Protein AF-A0A8B4VUG5-F1 (afdb_monomer_lite)

Structure (mmCIF, N/CA/C/O backbone):
data_AF-A0A8B4VUG5-F1
#
_entry.id   AF-A0A8B4VUG5-F1
#
loop_
_atom_site.group_PDB
_atom_site.id
_atom_site.type_symbol
_atom_site.label_atom_id
_atom_site.label_alt_id
_atom_site.label_comp_id
_atom_site.label_asym_id
_atom_site.label_entity_id
_atom_site.label_seq_id
_atom_site.pdbx_PDB_ins_code
_atom_site.Cartn_x
_atom_site.Cartn_y
_atom_site.Cartn_z
_atom_site.occupancy
_atom_site.B_iso_or_equiv
_atom_site.auth_seq_id
_atom_site.auth_comp_id
_atom_site.auth_asym_id
_atom_site.auth_atom_id
_atom_site.pdbx_PDB_model_num
ATOM 1 N N . MET A 1 1 ? 22.320 -14.500 -12.663 1.00 46.62 1 MET A N 1
ATOM 2 C CA . MET A 1 1 ? 20.928 -14.787 -13.086 1.00 46.62 1 MET A CA 1
ATOM 3 C C . MET A 1 1 ? 19.885 -14.657 -11.966 1.00 46.62 1 MET A C 1
ATOM 5 O O . MET A 1 1 ? 18.716 -14.556 -12.298 1.00 46.62 1 MET A O 1
ATOM 9 N N . PHE A 1 2 ? 20.252 -14.578 -10.676 1.00 48.44 2 PHE A N 1
ATOM 10 C CA . PHE A 1 2 ? 19.271 -14.472 -9.577 1.00 48.44 2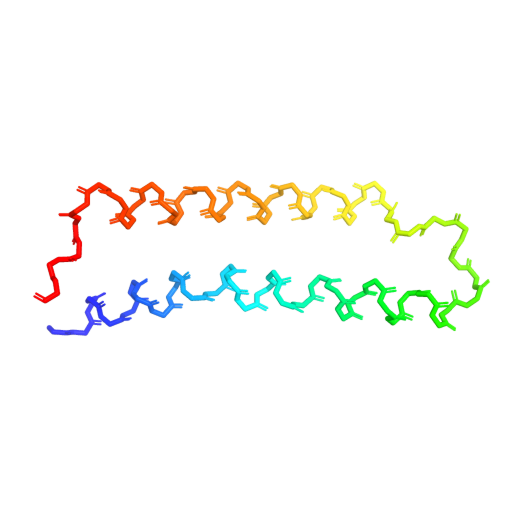 PHE A CA 1
ATOM 11 C C . PHE A 1 2 ? 18.756 -13.046 -9.278 1.00 48.44 2 PHE A C 1
ATOM 13 O O . PHE A 1 2 ? 17.594 -12.893 -8.920 1.00 48.44 2 PHE A O 1
ATOM 20 N N . TYR A 1 3 ? 19.544 -11.997 -9.547 1.00 52.44 3 TYR A N 1
ATOM 21 C CA . TYR A 1 3 ? 19.181 -10.610 -9.197 1.00 52.44 3 TYR A CA 1
ATOM 22 C C . TYR A 1 3 ? 17.958 -10.058 -9.961 1.00 52.44 3 TYR A C 1
ATOM 24 O O . TYR A 1 3 ? 17.141 -9.325 -9.416 1.00 52.44 3 TYR A O 1
ATOM 32 N N . ALA A 1 4 ? 17.777 -10.452 -11.228 1.00 55.94 4 ALA A N 1
ATOM 33 C CA . ALA A 1 4 ? 16.623 -10.033 -12.034 1.00 55.94 4 ALA A CA 1
ATOM 34 C C . ALA A 1 4 ? 15.306 -10.698 -11.588 1.00 55.94 4 ALA A C 1
ATOM 36 O O . ALA A 1 4 ? 14.226 -10.159 -11.827 1.00 55.94 4 ALA A O 1
ATOM 37 N N . SER A 1 5 ? 15.396 -11.862 -10.935 1.00 58.91 5 SER A N 1
ATOM 38 C CA . SER A 1 5 ? 14.243 -12.560 -10.364 1.00 58.91 5 SER A CA 1
ATOM 39 C C . SER A 1 5 ? 13.791 -11.869 -9.074 1.00 58.91 5 SER A C 1
ATOM 41 O O . SER A 1 5 ? 12.610 -11.576 -8.916 1.00 58.91 5 SER A O 1
ATOM 43 N N . GLU A 1 6 ? 14.731 -11.499 -8.197 1.00 65.12 6 GLU A N 1
ATOM 44 C CA . GLU A 1 6 ? 14.438 -10.828 -6.921 1.00 65.12 6 GLU A CA 1
ATOM 45 C C . GLU A 1 6 ? 13.742 -9.474 -7.100 1.00 65.12 6 GLU A C 1
ATOM 47 O O . GLU A 1 6 ? 12.751 -9.207 -6.424 1.00 65.12 6 GLU A O 1
ATOM 52 N N . ILE A 1 7 ? 14.188 -8.651 -8.057 1.00 68.88 7 ILE A N 1
ATOM 53 C CA . ILE A 1 7 ? 13.554 -7.353 -8.355 1.00 68.88 7 ILE A CA 1
ATOM 54 C C . ILE A 1 7 ? 12.114 -7.545 -8.865 1.00 68.88 7 ILE A C 1
ATOM 56 O O . ILE A 1 7 ? 11.226 -6.770 -8.511 1.00 68.88 7 ILE A O 1
ATOM 60 N N . LYS A 1 8 ? 11.853 -8.602 -9.652 1.00 68.06 8 LYS A N 1
ATOM 61 C CA . LYS A 1 8 ? 10.501 -8.955 -10.121 1.00 68.06 8 LYS A CA 1
ATOM 62 C C . LYS A 1 8 ? 9.576 -9.334 -8.964 1.00 68.06 8 LYS A C 1
ATOM 64 O O . LYS A 1 8 ? 8.443 -8.859 -8.920 1.00 68.06 8 LYS A O 1
ATOM 69 N N . TYR A 1 9 ? 10.056 -10.145 -8.021 1.00 72.44 9 TYR A N 1
ATOM 70 C CA . TYR A 1 9 ? 9.283 -10.486 -6.824 1.00 72.44 9 TYR A CA 1
ATOM 71 C C . TYR A 1 9 ? 9.051 -9.263 -5.936 1.00 72.44 9 TYR A C 1
ATOM 73 O O . TYR A 1 9 ? 7.929 -9.063 -5.479 1.00 72.44 9 TYR A O 1
ATOM 81 N N . LEU A 1 10 ? 10.059 -8.403 -5.757 1.00 76.31 10 LEU A N 1
ATOM 82 C CA . LEU A 1 10 ? 9.915 -7.154 -5.006 1.00 76.31 10 LEU A CA 1
ATOM 83 C C . LEU A 1 10 ? 8.864 -6.222 -5.623 1.00 76.31 10 LEU A C 1
ATOM 85 O O . LEU A 1 10 ? 8.072 -5.635 -4.893 1.00 76.31 10 LEU A O 1
ATOM 89 N N . ALA A 1 11 ? 8.815 -6.119 -6.953 1.00 76.06 11 ALA A N 1
ATOM 90 C CA . ALA A 1 11 ? 7.816 -5.318 -7.660 1.00 76.06 11 ALA A CA 1
ATOM 91 C C . ALA A 1 11 ? 6.380 -5.862 -7.507 1.00 76.06 11 ALA A C 1
ATOM 93 O O . ALA A 1 11 ? 5.424 -5.095 -7.582 1.00 76.06 11 ALA A O 1
ATOM 94 N N . MET A 1 12 ? 6.210 -7.166 -7.254 1.00 77.69 12 MET A N 1
ATOM 95 C CA . MET A 1 12 ? 4.904 -7.779 -6.969 1.00 77.69 12 MET A CA 1
ATOM 96 C C . MET A 1 12 ? 4.402 -7.523 -5.539 1.00 77.69 12 MET A C 1
ATOM 98 O O . MET A 1 12 ? 3.198 -7.603 -5.300 1.00 77.69 12 MET A O 1
ATOM 102 N N . VAL A 1 13 ? 5.290 -7.207 -4.591 1.00 82.12 13 VAL A N 1
ATOM 103 C CA . VAL A 1 13 ? 4.934 -6.965 -3.181 1.00 82.12 13 VAL A CA 1
ATOM 104 C C . VAL A 1 13 ? 3.911 -5.832 -3.001 1.00 82.12 13 VAL A C 1
ATOM 106 O O . VAL A 1 13 ? 2.892 -6.091 -2.358 1.00 82.12 13 VAL A O 1
ATOM 109 N N . PRO A 1 14 ? 4.105 -4.609 -3.543 1.00 80.06 14 PRO A N 1
ATOM 110 C CA . PRO A 1 14 ? 3.107 -3.546 -3.414 1.00 80.06 14 PRO A CA 1
ATOM 111 C C . PRO A 1 14 ? 1.767 -3.941 -4.031 1.00 80.06 14 PRO A C 1
ATOM 113 O O . PRO A 1 14 ? 0.742 -3.755 -3.393 1.00 80.06 14 PRO A O 1
ATOM 116 N N . VAL A 1 15 ? 1.767 -4.618 -5.184 1.00 77.50 15 VAL A N 1
ATOM 117 C CA . VAL A 1 15 ? 0.536 -5.094 -5.838 1.00 77.50 15 VAL A CA 1
ATOM 118 C C . VAL A 1 15 ? -0.244 -6.060 -4.938 1.00 77.50 15 VAL A C 1
ATOM 120 O O . VAL A 1 15 ? -1.459 -5.931 -4.779 1.00 77.50 15 VAL A O 1
ATOM 123 N N . LEU A 1 16 ? 0.448 -7.014 -4.307 1.00 81.38 16 LEU A N 1
ATOM 124 C CA . LEU A 1 16 ? -0.156 -7.953 -3.355 1.00 81.38 16 LEU A CA 1
ATOM 125 C C . LEU A 1 16 ? -0.665 -7.247 -2.093 1.00 81.38 16 LEU A C 1
ATOM 127 O O . LEU A 1 16 ? -1.735 -7.584 -1.587 1.00 81.38 16 LEU A O 1
ATOM 131 N N . LEU A 1 17 ? 0.065 -6.249 -1.595 1.00 82.06 17 LEU A N 1
ATOM 132 C CA . LEU A 1 17 ? -0.377 -5.443 -0.459 1.00 82.06 17 LEU A CA 1
ATOM 133 C 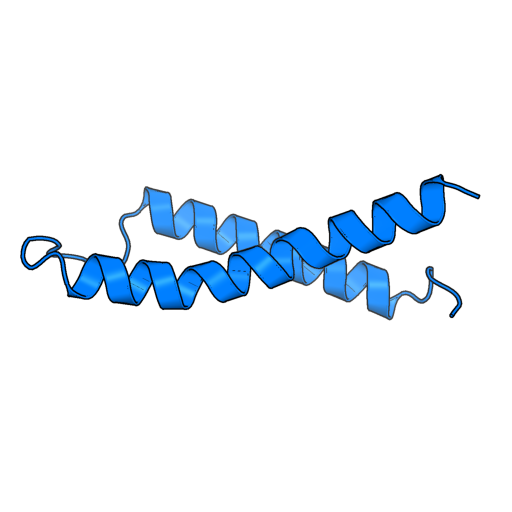C . LEU A 1 17 ? -1.590 -4.571 -0.809 1.00 82.06 17 LEU A C 1
ATOM 135 O O . LEU A 1 17 ? -2.487 -4.433 0.022 1.00 82.06 17 LEU A O 1
ATOM 139 N N . THR A 1 18 ? -1.680 -4.062 -2.038 1.00 82.25 18 THR A N 1
ATOM 140 C CA . THR A 1 18 ? -2.837 -3.308 -2.542 1.00 82.25 18 THR A CA 1
ATOM 141 C C . THR A 1 18 ? -4.086 -4.184 -2.587 1.00 82.25 18 THR A C 1
ATOM 143 O O . THR A 1 18 ? -5.164 -3.721 -2.220 1.00 82.25 18 THR A O 1
ATOM 146 N N . LEU A 1 19 ? -3.959 -5.479 -2.905 1.00 82.38 19 LEU A N 1
ATOM 147 C CA . LEU A 1 19 ? -5.052 -6.457 -2.757 1.00 82.38 19 LEU A CA 1
ATOM 148 C C . LEU A 1 19 ? -5.432 -6.714 -1.288 1.00 82.38 19 LEU A C 1
ATOM 150 O O . LEU A 1 19 ? -6.580 -7.050 -0.989 1.00 82.38 19 LEU A O 1
ATOM 154 N N . GLY A 1 20 ? -4.493 -6.516 -0.362 1.00 82.12 20 GLY A N 1
ATOM 155 C CA . GLY A 1 20 ? -4.742 -6.538 1.077 1.00 82.12 20 GLY A CA 1
ATOM 156 C C . GLY A 1 20 ? -5.582 -5.355 1.571 1.00 82.12 20 GLY A C 1
ATOM 157 O O . GLY A 1 20 ? -6.269 -5.493 2.582 1.00 82.12 20 GLY A O 1
ATOM 158 N N . VAL A 1 21 ? -5.605 -4.220 0.859 1.00 82.19 21 VAL A N 1
ATOM 159 C CA . VAL A 1 21 ? -6.347 -3.014 1.276 1.00 82.19 21 VAL A CA 1
ATOM 160 C C . VAL A 1 21 ? -7.873 -3.229 1.282 1.00 82.19 21 VAL A C 1
ATOM 162 O O . VAL A 1 21 ? -8.496 -2.944 2.307 1.00 82.19 21 VAL A O 1
ATOM 165 N N . PRO A 1 22 ? -8.517 -3.778 0.230 1.00 81.88 22 PRO A N 1
ATOM 166 C CA . PRO A 1 22 ? -9.937 -4.134 0.274 1.00 81.88 22 PRO A CA 1
ATOM 167 C C . PRO A 1 22 ? -10.277 -5.125 1.391 1.00 81.88 22 PRO A C 1
ATOM 169 O O . PRO A 1 22 ? -11.300 -4.976 2.062 1.00 81.88 22 PRO A O 1
ATOM 172 N N . LEU A 1 23 ? -9.410 -6.121 1.611 1.00 81.88 23 LEU A N 1
ATOM 173 C CA . LEU A 1 23 ? -9.589 -7.121 2.663 1.00 81.88 23 LEU A CA 1
ATOM 174 C C . LEU A 1 23 ? -9.509 -6.480 4.055 1.00 81.88 23 LEU A C 1
ATOM 176 O O . LEU A 1 23 ? -10.320 -6.790 4.926 1.00 81.88 23 LEU A O 1
ATOM 180 N N . PHE A 1 24 ? -8.580 -5.542 4.239 1.00 82.06 24 PHE A N 1
ATOM 181 C CA . PHE A 1 24 ? -8.431 -4.753 5.455 1.00 82.06 24 PHE A CA 1
ATOM 182 C C . PHE A 1 24 ? -9.679 -3.903 5.736 1.00 82.06 24 PHE A C 1
ATOM 184 O O . PHE A 1 24 ? -10.213 -3.948 6.844 1.00 82.06 24 PHE A O 1
ATOM 191 N N . ILE A 1 25 ? -10.207 -3.206 4.722 1.00 81.12 25 ILE A N 1
ATOM 192 C CA . ILE A 1 25 ? -11.448 -2.419 4.836 1.00 81.12 25 ILE A CA 1
ATOM 193 C C . ILE A 1 25 ? -12.636 -3.323 5.197 1.00 81.12 25 ILE A C 1
ATOM 195 O O . ILE A 1 25 ? -13.444 -2.965 6.055 1.00 81.12 25 ILE A O 1
ATOM 199 N N . TRP A 1 26 ? -12.747 -4.504 4.580 1.00 80.94 26 TRP A N 1
ATOM 200 C CA . TRP A 1 26 ? -13.819 -5.458 4.880 1.00 80.94 26 TRP A CA 1
ATOM 201 C C . TRP A 1 26 ? -13.731 -6.009 6.307 1.00 80.94 26 TRP A C 1
ATOM 203 O O . TRP A 1 26 ? -14.741 -6.046 7.015 1.00 80.94 26 TRP A O 1
ATOM 213 N N . ALA A 1 27 ? -12.530 -6.387 6.750 1.00 81.25 27 ALA A N 1
ATOM 214 C CA . ALA A 1 27 ? -12.291 -6.840 8.115 1.00 81.25 27 ALA A CA 1
ATOM 215 C C . ALA A 1 27 ? -12.639 -5.742 9.131 1.00 81.25 27 ALA A C 1
ATOM 217 O O . ALA A 1 27 ? -13.312 -6.015 10.122 1.00 81.25 27 ALA A O 1
ATOM 218 N N . ARG A 1 28 ? -12.262 -4.489 8.843 1.00 76.56 28 ARG A N 1
ATOM 219 C CA . ARG A 1 28 ? -12.556 -3.341 9.706 1.00 76.56 28 ARG A CA 1
ATOM 220 C C . ARG A 1 28 ? -14.037 -2.992 9.751 1.00 76.56 28 ARG A C 1
ATOM 222 O O . ARG A 1 28 ? -14.540 -2.668 10.814 1.00 76.56 28 ARG A O 1
ATOM 229 N N . LYS A 1 29 ? -14.750 -3.124 8.631 1.00 73.06 29 LYS A N 1
ATOM 230 C CA . LYS A 1 29 ? -16.207 -2.938 8.570 1.00 73.06 29 LYS A CA 1
ATOM 231 C C . LYS A 1 29 ? -16.968 -3.974 9.404 1.00 73.06 29 LYS A C 1
ATOM 233 O O . LYS A 1 29 ? -18.049 -3.674 9.894 1.00 73.06 29 LYS A O 1
ATOM 238 N N . LYS A 1 30 ? -16.433 -5.192 9.542 1.00 78.81 30 LYS A N 1
ATOM 239 C CA . LYS A 1 30 ? -16.992 -6.219 10.437 1.00 78.81 30 LYS A CA 1
ATOM 240 C C . LYS A 1 30 ? -16.761 -5.912 11.916 1.00 78.81 30 LYS A C 1
ATOM 242 O O . LYS A 1 30 ? -17.484 -6.429 12.763 1.00 78.81 30 LYS A O 1
ATOM 247 N N . ASP A 1 31 ? -15.745 -5.117 12.213 1.00 77.94 31 ASP A N 1
ATOM 248 C CA . ASP A 1 31 ? -15.419 -4.661 13.552 1.00 77.94 31 ASP A CA 1
ATOM 249 C C . ASP A 1 31 ? -16.267 -3.410 13.847 1.00 77.94 31 ASP A C 1
ATOM 251 O O . ASP A 1 31 ? -15.855 -2.274 13.617 1.00 77.94 31 ASP A O 1
ATOM 255 N N . AS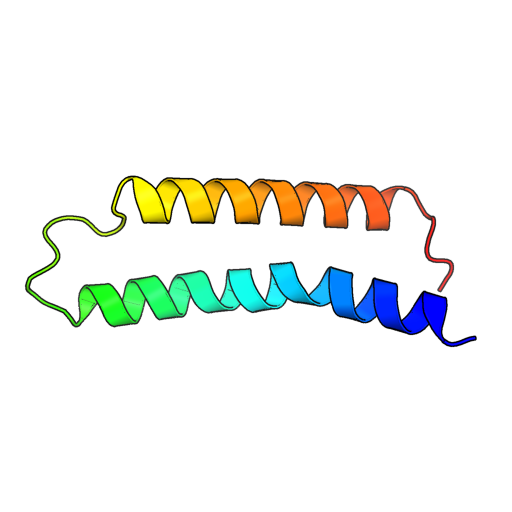P A 1 32 ? -17.498 -3.629 14.320 1.00 63.66 32 ASP A N 1
ATOM 256 C CA . ASP A 1 32 ? -18.571 -2.631 14.544 1.00 63.66 32 ASP A CA 1
ATOM 257 C C . ASP A 1 32 ? -18.169 -1.439 15.455 1.00 63.66 32 ASP A C 1
ATOM 259 O O . ASP A 1 32 ? -18.925 -0.494 15.654 1.00 63.66 32 ASP A O 1
ATOM 263 N N . ARG A 1 33 ? -16.957 -1.466 16.029 1.00 64.25 33 ARG A N 1
ATOM 264 C CA . ARG A 1 33 ? -16.394 -0.447 16.932 1.00 64.25 33 ARG A CA 1
ATOM 265 C C . ARG A 1 33 ? -15.477 0.570 16.245 1.00 64.25 33 ARG A C 1
ATOM 267 O O . ARG A 1 33 ? -14.969 1.475 16.910 1.00 64.25 33 ARG A O 1
ATOM 274 N N . ALA A 1 34 ? -15.203 0.421 14.952 1.00 62.66 34 ALA A N 1
ATOM 275 C CA . ALA A 1 34 ? -14.322 1.328 14.226 1.00 62.66 34 ALA A CA 1
ATOM 276 C C . ALA A 1 34 ? -15.098 2.546 13.692 1.00 62.66 34 ALA A C 1
ATOM 278 O O . ALA A 1 34 ? -15.583 2.550 12.568 1.00 62.66 34 ALA A O 1
ATOM 279 N N . ASP A 1 35 ? -15.147 3.615 14.490 1.00 64.38 35 ASP A N 1
ATOM 280 C CA . ASP A 1 35 ? -15.759 4.916 14.148 1.00 64.38 35 ASP A CA 1
ATOM 281 C C . ASP A 1 35 ? -15.173 5.546 12.857 1.00 64.38 35 ASP A C 1
ATOM 283 O O . ASP A 1 35 ? -15.783 6.393 12.206 1.00 64.38 35 ASP A O 1
ATOM 287 N N . LYS A 1 36 ? -13.970 5.108 12.446 1.00 67.00 36 LYS A N 1
ATOM 288 C CA . LYS A 1 36 ? -13.280 5.533 11.220 1.00 67.00 36 LYS A CA 1
ATOM 289 C C . LYS A 1 36 ? -12.746 4.337 10.435 1.00 67.00 36 LYS A C 1
ATOM 291 O O . LYS A 1 36 ? -12.081 3.469 10.993 1.00 67.00 36 LYS A O 1
ATOM 296 N N . ILE A 1 37 ? -12.977 4.359 9.119 1.00 69.19 37 ILE A N 1
ATOM 297 C CA . ILE A 1 37 ? -12.515 3.340 8.155 1.00 69.19 37 ILE A CA 1
ATOM 298 C C . ILE A 1 37 ? -10.979 3.282 8.093 1.00 69.19 37 ILE A C 1
ATOM 300 O O . ILE A 1 37 ? -10.416 2.199 7.981 1.00 69.19 37 ILE A O 1
ATOM 304 N N . PHE A 1 38 ? -10.309 4.435 8.200 1.00 70.12 38 PHE A N 1
ATOM 305 C CA . PHE A 1 38 ? -8.854 4.543 8.300 1.00 70.12 38 PHE A CA 1
ATOM 306 C C . PHE A 1 38 ? -8.463 5.460 9.457 1.00 70.12 38 PHE A C 1
ATOM 308 O O . PHE A 1 38 ? -8.910 6.607 9.562 1.00 70.12 38 PHE A O 1
ATOM 315 N N . THR A 1 39 ? -7.577 4.970 10.310 1.00 80.94 39 THR A N 1
ATOM 316 C CA . THR A 1 39 ? -6.883 5.754 11.332 1.00 80.94 39 THR A CA 1
ATOM 317 C C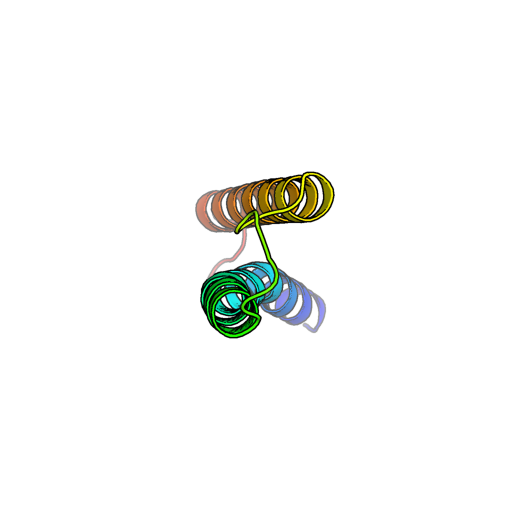 . THR A 1 39 ? -5.761 6.562 10.672 1.00 80.94 39 THR A C 1
ATOM 319 O O . THR A 1 39 ? -5.206 6.139 9.664 1.00 80.94 39 THR A O 1
ATOM 322 N N . LEU A 1 40 ? -5.344 7.693 11.255 1.00 78.44 40 LEU A N 1
ATOM 323 C CA . LEU A 1 40 ? -4.258 8.533 10.710 1.00 78.44 40 LEU A CA 1
ATOM 324 C C . LEU A 1 40 ? -2.965 7.750 10.398 1.00 78.44 40 LEU A C 1
ATOM 326 O O . LEU A 1 40 ? -2.295 8.022 9.408 1.00 78.44 40 LEU A O 1
ATOM 330 N N . ARG A 1 41 ? -2.637 6.749 11.226 1.00 75.19 41 ARG A N 1
ATOM 331 C CA . ARG A 1 41 ? -1.503 5.839 10.995 1.00 75.19 41 ARG A CA 1
ATOM 332 C C . ARG A 1 41 ? -1.717 4.925 9.790 1.00 75.19 41 ARG A C 1
ATOM 334 O O . ARG A 1 41 ? -0.811 4.771 8.986 1.00 75.19 41 ARG A O 1
ATOM 341 N N . GLU A 1 42 ? -2.902 4.342 9.652 1.00 80.31 42 GLU A N 1
ATOM 342 C CA . GLU A 1 42 ? -3.242 3.454 8.531 1.00 80.31 42 GLU A CA 1
ATOM 343 C C . GLU A 1 42 ? -3.299 4.241 7.218 1.00 80.31 42 GLU A C 1
ATOM 345 O O . GLU A 1 42 ? -2.833 3.761 6.191 1.00 80.31 42 GLU A O 1
ATOM 350 N N . LEU A 1 43 ? -3.770 5.489 7.270 1.00 82.12 43 LEU A N 1
ATOM 351 C CA . LEU A 1 43 ? -3.722 6.423 6.151 1.00 82.12 43 LEU A CA 1
ATOM 352 C C . LEU A 1 43 ? -2.274 6.741 5.741 1.00 82.12 43 LEU A C 1
ATOM 354 O O . LEU A 1 43 ? -1.970 6.748 4.554 1.00 82.12 43 LEU A O 1
ATOM 358 N N . ALA A 1 44 ? -1.362 6.933 6.701 1.00 84.88 44 ALA A N 1
ATOM 359 C CA . ALA A 1 44 ? 0.059 7.119 6.404 1.00 84.88 44 ALA A CA 1
ATOM 360 C C . ALA A 1 44 ? 0.684 5.881 5.728 1.00 84.88 44 ALA A C 1
ATOM 362 O O . ALA A 1 44 ? 1.416 6.029 4.751 1.00 84.88 44 ALA A O 1
ATOM 363 N N . PHE A 1 45 ? 0.359 4.666 6.190 1.00 83.00 45 PHE A N 1
ATOM 364 C CA . PHE A 1 45 ? 0.800 3.427 5.535 1.00 83.00 45 PHE A CA 1
ATOM 365 C C . PHE A 1 45 ? 0.192 3.250 4.142 1.00 83.00 45 PHE A C 1
ATOM 367 O O . PHE A 1 45 ? 0.889 2.814 3.232 1.00 83.00 45 PHE A O 1
ATOM 374 N N . PHE A 1 46 ? -1.071 3.626 3.950 1.00 84.81 46 PHE A N 1
ATOM 375 C CA . PHE A 1 46 ? -1.717 3.589 2.641 1.00 84.81 46 PHE A CA 1
ATOM 376 C C . PHE A 1 46 ? -1.063 4.565 1.651 1.00 84.81 46 PHE A C 1
ATOM 378 O O . PHE A 1 46 ? -0.808 4.205 0.506 1.00 84.81 46 PHE A O 1
ATOM 385 N N . ILE A 1 47 ? -0.713 5.774 2.103 1.00 87.31 47 ILE A N 1
ATOM 386 C CA . ILE A 1 47 ? 0.039 6.745 1.294 1.00 87.31 47 ILE A CA 1
ATOM 387 C C . ILE A 1 47 ? 1.430 6.201 0.948 1.00 87.31 47 ILE A C 1
ATOM 389 O O . ILE A 1 47 ? 1.842 6.293 -0.205 1.00 87.31 47 ILE A O 1
ATOM 393 N N . LEU A 1 48 ? 2.141 5.602 1.911 1.00 87.12 48 LEU A N 1
ATOM 394 C CA . LEU A 1 48 ? 3.430 4.950 1.658 1.00 87.12 48 LEU A CA 1
ATOM 395 C C . LEU A 1 48 ? 3.296 3.854 0.588 1.00 87.12 48 LEU A C 1
ATOM 397 O O . LEU A 1 48 ? 4.136 3.761 -0.305 1.00 87.12 48 LEU A O 1
ATOM 401 N N . LEU A 1 49 ? 2.227 3.057 0.664 1.00 87.69 49 LEU A N 1
ATOM 402 C CA . LEU A 1 49 ? 1.934 2.003 -0.300 1.00 87.69 49 LEU A CA 1
ATOM 403 C C . LEU A 1 49 ? 1.734 2.569 -1.711 1.00 87.69 49 LEU A C 1
ATOM 405 O O . LEU A 1 49 ? 2.379 2.112 -2.649 1.00 87.69 49 LEU A O 1
ATOM 409 N N . LEU A 1 50 ? 0.924 3.625 -1.837 1.00 87.00 50 LEU A N 1
ATOM 410 C CA . LEU A 1 50 ? 0.686 4.319 -3.105 1.00 87.00 50 LEU A CA 1
ATOM 411 C C . LEU A 1 50 ? 1.971 4.896 -3.706 1.00 87.00 50 LEU A C 1
ATOM 413 O O . LEU A 1 50 ? 2.183 4.809 -4.913 1.00 87.00 50 LEU A O 1
ATOM 417 N N . VAL A 1 51 ? 2.844 5.473 -2.878 1.00 89.06 51 VAL A N 1
ATOM 418 C CA . VAL A 1 51 ? 4.154 5.959 -3.333 1.00 89.06 51 VAL A CA 1
ATOM 419 C C . VAL A 1 51 ? 5.001 4.798 -3.861 1.00 89.06 51 VAL A C 1
ATOM 421 O O . VAL A 1 51 ? 5.644 4.939 -4.901 1.00 89.06 51 VAL A O 1
ATOM 424 N N . LEU A 1 52 ? 4.971 3.641 -3.195 1.00 85.44 52 LEU A N 1
ATOM 425 C CA . LEU A 1 52 ? 5.694 2.446 -3.629 1.00 85.44 52 LEU A CA 1
ATOM 426 C C . LEU A 1 52 ? 5.150 1.894 -4.959 1.00 85.44 52 LEU A C 1
ATOM 428 O O . LEU A 1 52 ? 5.943 1.572 -5.844 1.00 85.44 52 LEU A O 1
ATOM 432 N N . ASP A 1 53 ? 3.827 1.854 -5.134 1.00 84.00 53 ASP A N 1
ATOM 433 C CA . ASP A 1 53 ? 3.179 1.482 -6.400 1.00 84.00 53 ASP A CA 1
ATOM 434 C C . ASP 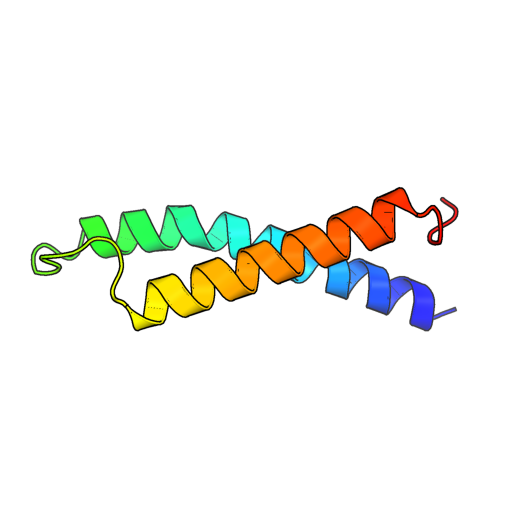A 1 53 ? 3.589 2.420 -7.545 1.00 84.00 53 ASP A C 1
ATOM 436 O O . ASP A 1 53 ? 3.929 1.955 -8.633 1.00 84.00 53 ASP A O 1
ATOM 440 N N . ILE A 1 54 ? 3.633 3.737 -7.303 1.00 86.62 54 ILE A N 1
ATOM 441 C CA . ILE A 1 54 ? 4.088 4.723 -8.297 1.00 86.62 54 ILE A CA 1
ATOM 442 C C . ILE A 1 54 ? 5.552 4.476 -8.678 1.00 86.62 54 ILE A C 1
ATOM 444 O O . ILE A 1 54 ? 5.886 4.498 -9.862 1.00 86.62 54 ILE A O 1
ATOM 448 N N . ILE A 1 55 ? 6.425 4.206 -7.704 1.00 84.75 55 ILE A N 1
ATOM 449 C CA . ILE A 1 55 ? 7.839 3.896 -7.960 1.00 84.75 55 ILE A CA 1
ATOM 450 C C . ILE A 1 55 ? 7.964 2.637 -8.823 1.00 84.75 55 ILE A C 1
ATOM 452 O O . ILE A 1 55 ? 8.702 2.649 -9.810 1.00 84.75 55 ILE A O 1
ATOM 456 N N . VAL A 1 56 ? 7.229 1.571 -8.497 1.00 81.56 56 VAL A N 1
ATOM 457 C CA . VAL A 1 56 ? 7.221 0.331 -9.290 1.00 81.56 56 VAL A CA 1
ATOM 458 C C . VAL A 1 56 ? 6.676 0.579 -10.695 1.00 81.56 56 VAL A C 1
ATOM 460 O O . VAL A 1 56 ? 7.252 0.087 -11.666 1.00 81.56 56 VAL A O 1
ATOM 463 N N . PHE A 1 57 ? 5.618 1.376 -10.833 1.00 82.94 57 PHE A N 1
ATOM 464 C CA . PHE A 1 57 ? 5.045 1.725 -12.130 1.00 82.94 57 PHE A CA 1
ATOM 465 C C . PHE A 1 57 ? 6.037 2.506 -12.999 1.00 82.94 57 PHE A C 1
ATOM 467 O O . PHE A 1 57 ? 6.221 2.173 -14.170 1.00 82.94 57 PHE A O 1
ATOM 474 N N . ILE A 1 58 ? 6.730 3.493 -12.425 1.00 83.19 58 ILE A N 1
ATOM 475 C CA . ILE A 1 58 ? 7.792 4.243 -13.108 1.00 83.19 58 ILE A CA 1
ATOM 476 C C . ILE A 1 58 ? 8.926 3.298 -13.512 1.00 83.19 58 ILE A C 1
ATOM 478 O O . ILE A 1 58 ? 9.370 3.342 -14.656 1.00 83.19 58 ILE A O 1
ATOM 482 N N . LEU A 1 59 ? 9.363 2.413 -12.615 1.00 77.25 59 LEU A N 1
ATOM 483 C CA . LEU A 1 59 ? 10.436 1.452 -12.879 1.00 77.25 59 LEU A CA 1
ATOM 484 C C . LEU A 1 59 ? 10.081 0.487 -14.025 1.00 77.25 59 LEU A C 1
ATOM 486 O O . LEU A 1 59 ? 10.926 0.197 -14.876 1.00 77.25 59 LEU A O 1
ATOM 490 N N . LEU A 1 60 ? 8.830 0.021 -14.071 1.00 73.25 60 LEU A N 1
ATOM 491 C CA . LEU A 1 60 ? 8.307 -0.812 -15.156 1.00 73.25 60 LEU A CA 1
ATOM 492 C C . LEU A 1 60 ? 8.203 -0.028 -16.471 1.00 73.25 60 LEU A C 1
ATOM 494 O O . LEU A 1 60 ? 8.608 -0.532 -17.519 1.00 73.25 60 LEU A O 1
ATOM 498 N N . HIS A 1 61 ? 7.695 1.206 -16.425 1.00 73.75 61 HIS A N 1
ATOM 499 C CA . HIS A 1 61 ? 7.495 2.036 -17.612 1.00 73.75 61 HIS A CA 1
ATOM 500 C C . HIS A 1 61 ? 8.814 2.533 -18.224 1.00 73.75 61 HIS A C 1
ATOM 502 O O . HIS A 1 61 ? 8.932 2.617 -19.445 1.00 73.75 61 HIS A O 1
ATOM 508 N N . TYR A 1 62 ? 9.838 2.791 -17.404 1.00 75.31 62 TYR A N 1
ATOM 509 C CA . TYR A 1 62 ? 11.154 3.268 -17.846 1.00 75.31 62 TYR A CA 1
ATOM 510 C C . TYR A 1 62 ? 11.974 2.214 -18.622 1.00 75.31 62 TYR A C 1
ATOM 512 O O . TYR A 1 62 ? 13.074 2.503 -19.082 1.00 75.31 62 TYR A O 1
ATOM 520 N N . LYS A 1 63 ? 11.433 1.005 -18.846 1.00 60.72 63 LYS A N 1
ATOM 521 C CA . LYS A 1 63 ? 12.014 -0.012 -19.742 1.00 60.72 63 LYS A CA 1
ATOM 522 C C . LYS A 1 63 ? 13.402 -0.512 -19.291 1.00 60.72 63 LYS A C 1
ATOM 524 O O . LYS A 1 63 ? 14.296 -0.707 -20.106 1.00 60.72 63 LYS A O 1
ATOM 529 N N . THR A 1 64 ? 13.555 -0.793 -17.992 1.00 58.53 64 THR A N 1
ATOM 530 C CA . THR A 1 64 ? 14.740 -1.467 -17.398 1.00 58.53 64 THR A CA 1
ATOM 531 C C . THR A 1 64 ? 14.520 -2.969 -17.145 1.00 58.53 64 THR A C 1
ATOM 533 O O . THR A 1 64 ? 15.415 -3.670 -16.684 1.00 58.53 64 THR A O 1
ATOM 536 N N . ILE A 1 65 ? 13.356 -3.520 -17.501 1.00 57.03 65 ILE A N 1
ATOM 537 C CA . ILE A 1 65 ? 13.122 -4.970 -17.484 1.00 57.03 65 ILE A CA 1
ATOM 538 C C . ILE A 1 65 ? 12.766 -5.391 -18.908 1.00 5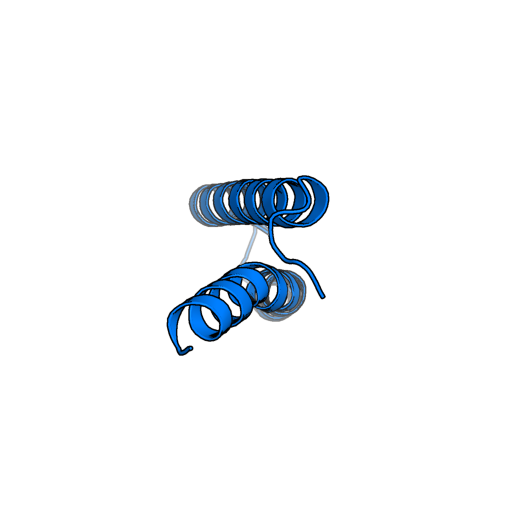7.03 65 ILE A C 1
ATOM 540 O O . ILE A 1 65 ? 11.602 -5.406 -19.297 1.00 57.03 65 ILE A O 1
ATOM 544 N N . HIS A 1 66 ? 13.801 -5.655 -19.709 1.00 44.47 66 HIS A N 1
ATOM 545 C CA . HIS A 1 66 ? 13.647 -6.338 -20.991 1.00 44.47 66 HIS A CA 1
ATOM 546 C C . HIS A 1 66 ? 12.972 -7.695 -20.731 1.00 44.47 66 HIS A C 1
ATOM 548 O O . HIS A 1 66 ? 13.489 -8.508 -19.961 1.00 44.47 66 HIS A O 1
ATOM 554 N N . PHE A 1 67 ? 11.782 -7.868 -21.306 1.00 48.81 67 PHE A N 1
ATOM 555 C CA . PHE A 1 67 ? 11.059 -9.136 -21.364 1.00 48.81 67 PHE A CA 1
ATOM 556 C C . PHE A 1 67 ? 11.770 -10.122 -22.290 1.00 48.81 67 PHE A C 1
ATOM 558 O O . PHE A 1 67 ? 12.333 -9.655 -23.309 1.00 48.81 67 PHE A O 1
#

pLDDT: mean 74.65, std 11.15, range [44.47, 89.06]

Sequence (67 aa):
MFYASEIKYLAMVPVLLTLGVPLFIWARKKDDRADKIFTLRELAFFILLLVLDIIVFILLHYKTIHF

Radius of gyration: 15.58 Å; chains: 1; bounding box: 40×23×38 Å

Organism: Klebsiella pneumoniae (NCBI:txid573)

Secondary structure (DSSP, 8-state):
--HHHHHHHHHHHHHHHHHHHHHHHHHHHHSTT-SSSS-HHHHHHHHHHHHHHHHHHHHHHTT-S--

Foldseek 3Di:
DVPLVVVVVVLCVLVVVVVVLVVLLVVVVVVVPCPDSDDPVRVVVVVVSVVSNVVSVCVVVVPPDDD